Protein AF-A0A3M1DPP6-F1 (afdb_monomer_lite)

Foldseek 3Di:
DDPVVVVVCCVVQPPHDDDDDPDPVVVVVVLLVCLQPDPDDLVVSCVVVVHDSVVSVVSNVVVVVVVVVVVVVVVD

Radius of gyration: 16.32 Å; chains: 1; bounding box: 46×28×34 Å

Secondary structure (DSSP, 8-state):
--HHHHHHHHHHHTT--------HHHHHHHHHHHHHH--S-HHHHHHHTT--HHHHHHHHHHHHHHHHHHHHTT--

pLDDT: mean 82.91, std 12.31, range [42.97, 96.06]

Sequence (76 aa):
IGLEDARTIVSIFAGAHIDIPKCDRFWRAWTHKLIVTANERQIDLARKFGYTDRHVRRIQRRHQKQKNKDQIDLID

Structure (mmCIF, N/CA/C/O backbone):
data_AF-A0A3M1DPP6-F1
#
_entry.id   AF-A0A3M1DPP6-F1
#
loop_
_atom_site.group_PDB
_atom_site.id
_atom_site.type_symbol
_atom_site.label_atom_id
_atom_site.label_alt_id
_atom_site.label_comp_id
_atom_site.label_asym_id
_atom_site.label_entity_id
_atom_site.label_seq_id
_atom_site.pdbx_PDB_ins_code
_atom_site.Cartn_x
_atom_site.Cartn_y
_atom_site.Cartn_z
_atom_site.occupancy
_atom_site.B_iso_or_equiv
_atom_site.auth_seq_id
_atom_site.auth_comp_id
_atom_site.auth_asym_id
_atom_site.auth_atom_id
_atom_site.pdbx_PDB_model_num
ATOM 1 N N . ILE A 1 1 ? 14.064 -5.762 -4.006 1.00 60.88 1 ILE A N 1
ATOM 2 C CA . ILE A 1 1 ? 13.152 -6.915 -4.187 1.00 60.88 1 ILE A CA 1
ATOM 3 C C . ILE A 1 1 ? 13.927 -8.133 -3.717 1.00 60.88 1 ILE A C 1
ATOM 5 O O . ILE A 1 1 ? 15.064 -8.281 -4.154 1.00 60.88 1 ILE A O 1
ATOM 9 N N . GLY A 1 2 ? 13.401 -8.894 -2.755 1.00 75.69 2 GLY A N 1
ATOM 10 C CA . GLY A 1 2 ? 14.083 -10.084 -2.240 1.00 75.69 2 GLY A CA 1
ATOM 11 C C . GLY A 1 2 ? 14.097 -11.224 -3.263 1.00 75.69 2 GLY A C 1
ATOM 12 O O . GLY A 1 2 ? 13.399 -11.170 -4.275 1.00 75.69 2 GLY A O 1
ATOM 13 N N . LEU A 1 3 ? 14.885 -12.272 -3.003 1.00 83.75 3 LEU A N 1
ATOM 14 C CA . LEU A 1 3 ? 14.978 -13.443 -3.887 1.00 83.75 3 LEU A CA 1
ATOM 15 C C . LEU A 1 3 ? 13.616 -14.142 -4.065 1.00 83.75 3 LEU A C 1
ATOM 17 O O . LEU A 1 3 ? 13.270 -14.549 -5.172 1.00 83.75 3 LEU A O 1
ATOM 21 N N . GLU A 1 4 ? 12.842 -14.270 -2.988 1.00 79.31 4 GLU A N 1
ATOM 22 C CA . GLU A 1 4 ? 11.517 -14.907 -3.002 1.00 79.31 4 GLU A CA 1
ATOM 23 C C . GLU A 1 4 ? 10.485 -14.089 -3.779 1.00 79.31 4 GLU A C 1
ATOM 25 O O . GLU A 1 4 ? 9.761 -14.637 -4.615 1.00 79.31 4 GLU A O 1
ATOM 30 N N . ASP A 1 5 ? 10.477 -12.770 -3.585 1.00 76.12 5 ASP A N 1
ATOM 31 C CA . ASP A 1 5 ? 9.617 -11.861 -4.343 1.00 76.12 5 ASP A CA 1
ATOM 32 C C . ASP A 1 5 ? 9.928 -11.949 -5.845 1.00 76.12 5 ASP A C 1
ATOM 34 O O . ASP A 1 5 ? 9.025 -12.058 -6.674 1.00 76.12 5 ASP A O 1
ATOM 38 N N . ALA A 1 6 ? 11.218 -11.958 -6.203 1.00 75.50 6 ALA A N 1
ATOM 39 C CA . ALA A 1 6 ? 11.663 -12.051 -7.589 1.00 75.50 6 ALA A CA 1
ATOM 40 C C . ALA A 1 6 ? 11.259 -13.387 -8.232 1.00 75.50 6 ALA A C 1
ATOM 42 O O . ALA A 1 6 ? 10.753 -13.397 -9.353 1.00 75.50 6 ALA A O 1
ATOM 43 N N . ARG A 1 7 ? 11.416 -14.510 -7.516 1.00 84.69 7 ARG A N 1
ATOM 44 C CA . ARG A 1 7 ? 10.957 -15.832 -7.981 1.00 84.69 7 ARG A CA 1
ATOM 45 C C . ARG A 1 7 ? 9.453 -15.861 -8.217 1.00 84.69 7 ARG A C 1
ATOM 47 O O . ARG A 1 7 ? 9.014 -16.401 -9.226 1.00 84.69 7 ARG A O 1
ATOM 54 N N . THR A 1 8 ? 8.682 -15.246 -7.326 1.00 81.25 8 THR A N 1
ATOM 55 C CA . THR A 1 8 ? 7.222 -15.172 -7.450 1.00 81.25 8 THR A CA 1
ATOM 56 C C . THR A 1 8 ? 6.825 -14.391 -8.699 1.00 81.25 8 THR A C 1
ATOM 58 O O . THR A 1 8 ? 6.046 -14.887 -9.511 1.00 81.25 8 THR A O 1
ATOM 61 N N . ILE A 1 9 ? 7.431 -13.219 -8.915 1.00 77.88 9 ILE A N 1
ATOM 62 C CA . ILE A 1 9 ? 7.191 -12.397 -10.109 1.00 77.88 9 ILE A CA 1
ATOM 63 C C . ILE A 1 9 ? 7.520 -13.183 -11.381 1.00 77.88 9 ILE A C 1
ATOM 65 O O . ILE A 1 9 ? 6.694 -13.242 -12.287 1.00 77.88 9 ILE A O 1
ATOM 69 N N . VAL A 1 10 ? 8.687 -13.831 -11.432 1.00 80.62 10 VAL A N 1
ATOM 70 C CA . VAL A 1 10 ? 9.082 -14.644 -12.589 1.00 80.62 10 VAL A CA 1
ATOM 71 C C . VAL A 1 10 ? 8.117 -15.810 -12.793 1.00 80.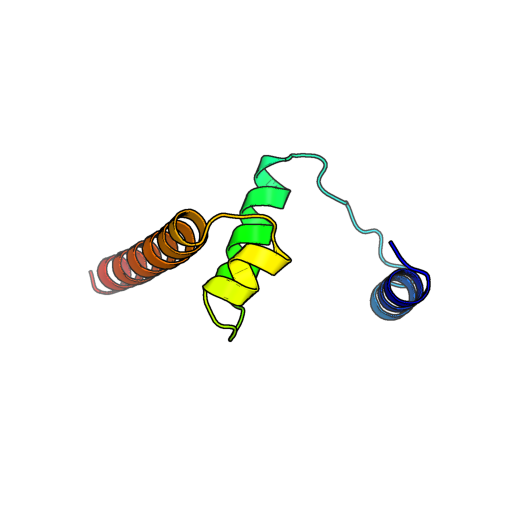62 10 VAL A C 1
ATOM 73 O O . VAL A 1 10 ? 7.721 -16.054 -13.920 1.00 80.62 10 VAL A O 1
ATOM 76 N N . SER A 1 11 ? 7.686 -16.503 -11.737 1.00 84.25 11 SER A N 1
ATOM 77 C CA . SER A 1 11 ? 6.779 -17.653 -11.870 1.00 84.25 11 SER A CA 1
ATOM 78 C C . SER A 1 11 ? 5.390 -17.280 -12.397 1.00 84.25 11 SER A C 1
ATOM 80 O O . SER A 1 11 ? 4.810 -18.036 -13.169 1.00 84.25 11 SER A O 1
ATOM 82 N N . ILE A 1 12 ? 4.867 -16.114 -12.003 1.00 79.81 12 ILE A N 1
ATOM 83 C CA . ILE A 1 12 ? 3.516 -15.671 -12.370 1.00 79.81 12 ILE A CA 1
ATOM 84 C C . ILE A 1 12 ? 3.516 -15.000 -13.746 1.00 79.81 12 ILE A C 1
ATOM 86 O O . ILE A 1 12 ? 2.560 -15.141 -14.502 1.00 79.81 12 ILE A O 1
ATOM 90 N N . PHE A 1 13 ? 4.583 -14.272 -14.074 1.00 77.12 13 PHE A N 1
ATOM 91 C CA . PHE A 1 13 ? 4.651 -13.428 -15.265 1.00 77.12 13 PHE A CA 1
ATOM 92 C C . PHE A 1 13 ? 5.728 -13.870 -16.264 1.00 77.12 13 PHE A C 1
ATOM 94 O O . PHE A 1 13 ? 6.147 -13.078 -17.110 1.00 77.12 13 PHE A O 1
ATOM 101 N N . ALA A 1 14 ? 6.192 -15.122 -16.189 1.00 76.50 14 ALA A N 1
ATOM 102 C CA . ALA A 1 14 ? 7.160 -15.670 -17.137 1.00 76.50 14 ALA A CA 1
ATOM 103 C C . ALA A 1 14 ? 6.666 -15.488 -18.582 1.00 76.50 14 ALA A C 1
ATOM 105 O O . ALA A 1 14 ? 5.578 -15.932 -18.939 1.00 76.50 14 ALA A O 1
ATOM 106 N N . GLY A 1 15 ? 7.479 -14.833 -19.415 1.00 72.12 15 GLY A N 1
ATOM 107 C CA . GLY A 1 15 ? 7.168 -14.576 -20.825 1.00 72.12 15 GLY A CA 1
ATOM 108 C C . GLY A 1 15 ? 6.240 -13.383 -21.081 1.00 72.12 15 GLY A C 1
ATOM 109 O O . GLY A 1 15 ? 6.025 -13.031 -22.239 1.00 72.12 15 GLY A O 1
ATOM 110 N N . ALA A 1 16 ? 5.728 -12.724 -20.038 1.00 76.69 16 ALA A N 1
ATOM 111 C CA . ALA A 1 16 ? 4.951 -11.501 -20.179 1.00 76.69 16 ALA A CA 1
ATOM 112 C C . ALA A 1 16 ? 5.869 -10.271 -20.172 1.00 76.69 16 ALA A C 1
ATOM 114 O O . ALA A 1 16 ? 6.717 -10.103 -19.295 1.00 76.69 16 ALA A O 1
ATOM 115 N N . HIS A 1 17 ? 5.666 -9.371 -21.132 1.00 74.25 17 HIS A N 1
ATOM 116 C CA . HIS A 1 17 ? 6.221 -8.025 -21.051 1.00 74.25 17 HIS A CA 1
ATOM 117 C C . HIS A 1 17 ? 5.314 -7.193 -20.146 1.00 74.25 17 HIS A C 1
ATOM 119 O O . HIS A 1 17 ? 4.139 -6.994 -20.450 1.00 74.25 17 HIS A O 1
ATOM 125 N N . ILE A 1 18 ? 5.856 -6.734 -19.018 1.00 71.50 18 ILE A N 1
ATOM 126 C CA . ILE A 1 18 ? 5.135 -5.878 -18.078 1.00 71.50 18 ILE A CA 1
ATOM 127 C C . ILE A 1 18 ? 5.752 -4.490 -18.130 1.00 71.50 18 ILE A C 1
ATOM 129 O O . ILE A 1 18 ? 6.899 -4.293 -17.723 1.00 71.50 18 ILE A O 1
ATOM 133 N N . ASP A 1 19 ? 4.963 -3.518 -18.572 1.00 75.88 19 ASP A N 1
ATOM 134 C CA . ASP A 1 19 ? 5.332 -2.117 -18.440 1.00 75.88 19 ASP A CA 1
ATOM 135 C C . ASP A 1 19 ? 5.159 -1.683 -16.989 1.00 75.88 19 ASP A C 1
ATOM 137 O O . ASP A 1 19 ? 4.050 -1.604 -16.458 1.00 75.88 19 ASP A O 1
ATOM 141 N N . ILE A 1 20 ? 6.282 -1.397 -16.337 1.00 75.94 20 ILE A N 1
ATOM 142 C CA . ILE A 1 20 ? 6.301 -0.862 -14.981 1.00 75.94 20 ILE A CA 1
ATOM 143 C C . ILE A 1 20 ? 6.143 0.663 -15.072 1.00 75.94 20 ILE A C 1
ATOM 145 O O . ILE A 1 20 ? 7.053 1.340 -15.568 1.00 75.94 20 ILE A O 1
ATOM 149 N N . PRO A 1 21 ? 5.032 1.252 -14.587 1.00 79.25 21 PRO A N 1
ATOM 150 C CA . PRO A 1 21 ? 4.817 2.687 -14.714 1.00 79.25 21 PRO A CA 1
ATOM 151 C C . PRO A 1 21 ? 5.869 3.458 -13.920 1.00 79.25 21 PRO A C 1
ATOM 153 O O . PRO A 1 21 ? 6.089 3.203 -12.738 1.00 79.25 21 PRO A O 1
ATOM 156 N N . LYS A 1 22 ? 6.510 4.450 -14.542 1.00 81.56 22 LYS A N 1
ATOM 157 C CA . LYS A 1 22 ? 7.532 5.273 -13.866 1.00 81.56 22 LYS A CA 1
ATOM 158 C C . LYS A 1 22 ? 6.943 6.431 -13.056 1.00 81.56 22 LYS A C 1
ATOM 160 O O . LYS A 1 22 ? 7.667 7.112 -12.338 1.00 81.56 22 LYS A O 1
ATOM 165 N N . CYS A 1 23 ? 5.642 6.696 -13.178 1.00 88.50 23 CYS A N 1
ATOM 166 C CA . CYS A 1 23 ? 5.031 7.860 -12.550 1.00 88.50 23 CYS A CA 1
ATOM 167 C C . CYS A 1 23 ? 4.692 7.612 -11.072 1.00 88.50 23 CYS A C 1
ATOM 169 O O . CYS A 1 23 ? 3.922 6.714 -10.732 1.00 88.50 23 CYS A O 1
ATOM 171 N N . ASP A 1 24 ? 5.186 8.489 -10.198 1.00 86.94 24 ASP A N 1
ATOM 172 C CA . ASP A 1 24 ? 4.912 8.476 -8.753 1.00 86.94 24 ASP A CA 1
ATOM 173 C C . ASP A 1 24 ? 3.403 8.508 -8.441 1.00 86.94 24 ASP A C 1
ATOM 175 O O . ASP A 1 24 ? 2.913 7.826 -7.542 1.00 86.94 24 ASP A O 1
ATOM 179 N N . ARG A 1 25 ? 2.617 9.221 -9.259 1.00 84.12 25 ARG A N 1
ATOM 180 C CA . ARG A 1 25 ? 1.152 9.257 -9.130 1.00 84.12 25 ARG A CA 1
ATOM 181 C C . ARG A 1 25 ? 0.518 7.865 -9.217 1.00 84.12 25 ARG A C 1
ATOM 183 O O . ARG A 1 25 ? -0.415 7.595 -8.462 1.00 84.12 25 ARG A O 1
ATOM 190 N N . PHE A 1 26 ? 1.011 7.003 -10.108 1.00 88.00 26 PHE A N 1
ATOM 191 C CA . PHE A 1 26 ? 0.521 5.629 -10.229 1.00 88.00 26 PHE A CA 1
ATOM 192 C C . PHE A 1 26 ? 0.843 4.830 -8.972 1.00 88.00 26 PHE A C 1
ATOM 194 O O . PHE A 1 26 ? -0.060 4.247 -8.382 1.00 88.00 26 PHE A O 1
ATOM 201 N N . TRP A 1 27 ? 2.095 4.868 -8.511 1.00 87.75 27 TRP A N 1
ATOM 202 C CA . TRP A 1 27 ? 2.512 4.130 -7.319 1.00 87.75 27 TRP A CA 1
ATOM 203 C C . TRP A 1 27 ? 1.755 4.564 -6.072 1.00 87.75 27 TRP A C 1
ATOM 205 O O . TRP A 1 27 ? 1.293 3.719 -5.312 1.00 87.75 27 TRP A O 1
ATOM 215 N N . ARG A 1 28 ? 1.517 5.867 -5.898 1.00 89.56 28 ARG A N 1
ATOM 216 C CA . ARG A 1 28 ? 0.666 6.370 -4.810 1.00 89.56 28 ARG A CA 1
ATOM 217 C C . ARG A 1 28 ? -0.766 5.851 -4.912 1.00 89.56 28 ARG A C 1
ATOM 219 O O . ARG A 1 28 ? -1.328 5.420 -3.908 1.00 89.56 28 ARG A O 1
ATOM 226 N N . ALA A 1 29 ? -1.360 5.876 -6.105 1.00 88.19 29 ALA A N 1
ATOM 227 C CA . ALA A 1 29 ? -2.708 5.355 -6.320 1.00 88.19 29 ALA A CA 1
ATOM 228 C C . ALA A 1 29 ? -2.785 3.842 -6.049 1.00 88.19 29 ALA A C 1
ATOM 230 O O . ALA A 1 29 ? -3.730 3.380 -5.411 1.00 88.19 29 ALA A O 1
ATOM 231 N N . TRP A 1 30 ? -1.765 3.091 -6.465 1.00 90.38 30 TRP A N 1
ATOM 232 C CA . TRP A 1 30 ? -1.640 1.663 -6.199 1.00 90.38 30 TRP A CA 1
ATOM 233 C C . TRP A 1 30 ? -1.527 1.369 -4.701 1.00 90.38 30 TRP A C 1
ATOM 235 O O . TRP A 1 30 ? -2.305 0.582 -4.168 1.00 90.38 30 TRP A O 1
ATOM 245 N N . THR A 1 31 ? -0.645 2.069 -3.987 1.00 91.50 31 THR A N 1
ATOM 246 C CA . THR A 1 31 ? -0.509 1.941 -2.530 1.00 91.50 31 THR A CA 1
ATOM 247 C C . THR A 1 31 ? -1.813 2.276 -1.811 1.00 91.50 31 THR A C 1
ATOM 249 O O . THR A 1 31 ? -2.222 1.559 -0.901 1.00 91.50 31 THR A O 1
ATOM 252 N N . HIS A 1 32 ? -2.522 3.327 -2.234 1.00 93.19 32 HIS A N 1
ATOM 253 C CA . HIS A 1 32 ? -3.837 3.646 -1.676 1.00 93.19 32 HIS A CA 1
ATOM 254 C C . HIS A 1 32 ? -4.849 2.522 -1.911 1.00 93.19 32 HIS A C 1
ATOM 256 O O . HIS A 1 32 ? -5.606 2.197 -0.999 1.00 93.19 32 HIS A O 1
ATOM 262 N N . LYS A 1 33 ? -4.849 1.911 -3.102 1.00 91.94 33 LYS A N 1
ATOM 263 C CA . LYS A 1 33 ? -5.697 0.754 -3.403 1.00 91.94 33 LYS A CA 1
ATOM 264 C C . LYS A 1 33 ? -5.383 -0.405 -2.458 1.00 91.94 33 LYS A C 1
ATOM 266 O O . LYS A 1 33 ? -6.309 -0.911 -1.837 1.00 91.94 33 LYS A O 1
ATOM 271 N N . LEU A 1 34 ? -4.103 -0.743 -2.272 1.00 93.06 34 LEU A N 1
ATOM 272 C CA . LEU A 1 34 ? -3.672 -1.791 -1.337 1.00 93.06 34 LEU A CA 1
ATOM 273 C C . LEU A 1 34 ? -4.146 -1.519 0.098 1.00 93.06 34 LEU A C 1
ATOM 275 O O . LEU A 1 34 ? -4.685 -2.416 0.742 1.00 93.06 34 LEU A O 1
ATOM 279 N N . ILE A 1 35 ? -4.006 -0.278 0.576 1.00 93.31 35 ILE A N 1
ATOM 280 C CA . ILE A 1 35 ? -4.464 0.151 1.909 1.00 93.31 35 ILE A CA 1
ATOM 281 C C . ILE A 1 35 ? -5.977 -0.033 2.082 1.00 93.31 35 ILE A C 1
ATOM 283 O O . ILE A 1 35 ? -6.436 -0.369 3.171 1.00 93.31 35 ILE A O 1
ATOM 287 N N . VAL A 1 36 ? -6.764 0.220 1.036 1.00 92.56 36 VAL A N 1
ATOM 288 C CA . VAL A 1 36 ? -8.227 0.099 1.093 1.00 92.56 36 VAL A CA 1
ATOM 289 C C . VAL A 1 36 ? -8.684 -1.356 0.995 1.00 92.56 36 VAL A C 1
ATOM 291 O O . VAL A 1 36 ? -9.688 -1.714 1.603 1.00 92.56 36 VAL A O 1
ATOM 294 N N . THR A 1 37 ? -7.982 -2.190 0.228 1.00 92.00 37 THR A N 1
ATOM 295 C CA . THR A 1 37 ? -8.350 -3.601 0.030 1.00 92.00 37 THR A CA 1
ATOM 296 C C . THR A 1 37 ? -7.865 -4.520 1.147 1.00 92.00 37 THR A C 1
ATOM 298 O O . THR A 1 37 ? -8.354 -5.639 1.264 1.00 92.00 37 THR A O 1
ATOM 301 N N . ALA A 1 38 ? -6.888 -4.086 1.945 1.00 91.12 38 ALA A N 1
ATOM 302 C CA . ALA A 1 38 ? -6.329 -4.890 3.021 1.00 91.12 38 ALA A CA 1
ATOM 303 C C . ALA A 1 38 ? -7.306 -5.026 4.201 1.00 91.12 38 ALA A C 1
ATOM 305 O O . ALA A 1 38 ? -7.831 -4.035 4.708 1.00 91.12 38 ALA A O 1
ATOM 306 N N . ASN A 1 39 ? -7.488 -6.256 4.686 1.00 90.56 39 ASN A N 1
ATOM 307 C CA . ASN A 1 39 ? -8.251 -6.554 5.900 1.00 90.56 39 ASN A CA 1
ATOM 308 C C . ASN A 1 39 ? -7.333 -6.538 7.138 1.00 90.56 39 ASN A C 1
ATOM 310 O O . ASN A 1 39 ? -7.193 -7.531 7.847 1.00 90.56 39 ASN A O 1
ATOM 314 N N . GLU A 1 40 ? -6.638 -5.420 7.346 1.00 92.00 40 GLU A N 1
ATOM 315 C CA . GLU A 1 40 ? -5.690 -5.212 8.449 1.00 92.00 40 GLU A CA 1
ATOM 316 C C . GLU A 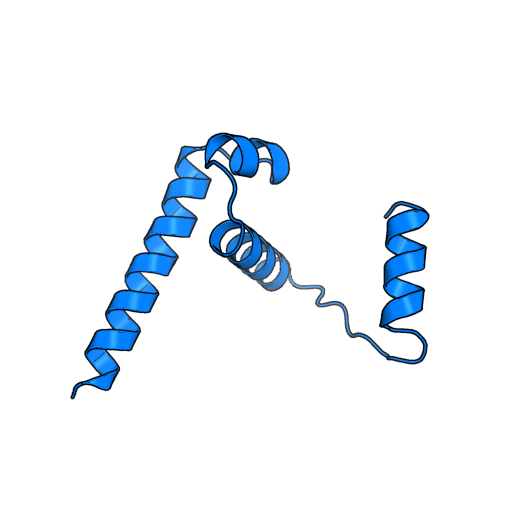1 40 ? -6.116 -3.997 9.292 1.00 92.00 40 GLU A C 1
ATOM 318 O O . GLU A 1 40 ? -6.859 -3.123 8.831 1.00 92.00 40 GLU A O 1
ATOM 323 N N . ARG A 1 41 ? -5.645 -3.905 10.545 1.00 92.00 41 ARG A N 1
ATOM 324 C CA . ARG A 1 41 ? -5.941 -2.740 11.395 1.00 92.00 41 ARG A CA 1
ATOM 325 C C . ARG A 1 41 ? -5.217 -1.499 10.870 1.00 92.00 41 ARG A C 1
ATOM 327 O O . ARG A 1 41 ? -4.110 -1.566 10.344 1.00 92.00 41 ARG A O 1
ATOM 334 N N . GLN A 1 42 ? -5.820 -0.334 11.098 1.00 92.44 42 GLN A N 1
ATOM 335 C CA . GLN A 1 42 ? -5.315 0.958 10.615 1.00 92.44 42 GLN A CA 1
ATOM 336 C C . GLN A 1 42 ? -3.865 1.251 11.052 1.00 92.44 42 GLN A C 1
ATOM 338 O O . GLN A 1 42 ? -3.063 1.731 10.253 1.00 92.44 42 GLN A O 1
ATOM 343 N N . ILE A 1 43 ? -3.523 0.910 12.298 1.00 93.62 43 ILE A N 1
ATOM 344 C CA . ILE A 1 43 ? -2.184 1.100 12.877 1.00 93.62 43 ILE A CA 1
ATOM 345 C C . ILE A 1 43 ? -1.145 0.206 12.187 1.00 93.62 43 ILE A C 1
ATOM 347 O O . ILE A 1 43 ? -0.023 0.647 11.935 1.00 93.62 43 ILE A O 1
ATOM 351 N N . ASP A 1 44 ? -1.518 -1.028 11.850 1.00 94.56 44 ASP A N 1
ATOM 352 C CA . ASP A 1 44 ? -0.619 -1.984 11.199 1.00 94.56 44 ASP A CA 1
ATOM 353 C C . ASP A 1 44 ? -0.346 -1.556 9.753 1.00 94.56 44 ASP A C 1
ATOM 355 O O . ASP A 1 44 ? 0.807 -1.507 9.324 1.00 94.56 44 ASP A O 1
ATOM 359 N N . LEU A 1 45 ? -1.382 -1.091 9.046 1.00 93.00 45 LEU A N 1
ATOM 360 C CA . LEU A 1 45 ? -1.254 -0.488 7.717 1.00 93.00 45 LEU A CA 1
ATOM 361 C C . LEU A 1 45 ? -0.364 0.761 7.729 1.00 93.00 45 LEU A C 1
ATOM 363 O O . LEU A 1 45 ? 0.467 0.944 6.841 1.00 93.00 45 LEU A O 1
ATOM 367 N N . ALA A 1 46 ? -0.509 1.618 8.742 1.00 93.50 46 ALA A N 1
ATOM 368 C CA . ALA A 1 46 ? 0.315 2.812 8.896 1.00 93.50 46 ALA A CA 1
ATOM 369 C C . ALA A 1 46 ? 1.805 2.449 9.010 1.00 93.50 46 ALA A C 1
ATOM 371 O O . ALA A 1 46 ? 2.633 3.016 8.298 1.00 93.50 46 ALA A O 1
ATOM 372 N N . ARG A 1 47 ? 2.137 1.437 9.822 1.00 94.00 47 ARG A N 1
ATOM 373 C CA . ARG A 1 47 ? 3.511 0.925 9.952 1.00 94.00 47 ARG A CA 1
ATOM 374 C C . ARG A 1 47 ? 4.015 0.289 8.658 1.00 94.00 47 ARG A C 1
ATOM 376 O O . ARG A 1 47 ? 5.105 0.627 8.209 1.00 94.00 47 ARG A O 1
ATOM 383 N N . LYS A 1 48 ? 3.213 -0.582 8.041 1.00 92.44 48 LYS A N 1
ATOM 384 C CA . LYS A 1 48 ? 3.564 -1.334 6.826 1.00 92.44 48 LYS A CA 1
ATOM 385 C C . LYS A 1 48 ? 3.881 -0.432 5.634 1.00 92.44 48 LYS A C 1
ATOM 387 O O . LYS A 1 48 ? 4.805 -0.717 4.882 1.00 92.44 48 LYS A O 1
ATOM 392 N N . PHE A 1 49 ? 3.134 0.659 5.476 1.00 91.31 49 PHE A N 1
ATOM 393 C CA . PHE A 1 49 ? 3.279 1.581 4.347 1.00 91.31 49 PHE A CA 1
ATOM 394 C C . PHE A 1 49 ? 4.013 2.887 4.697 1.00 91.31 49 PHE A C 1
ATOM 396 O O . PHE A 1 49 ? 4.093 3.779 3.856 1.00 91.31 49 PHE A O 1
ATOM 403 N N . GLY A 1 50 ? 4.547 3.022 5.918 1.00 92.81 50 GLY A N 1
ATOM 404 C CA . GLY A 1 50 ? 5.301 4.210 6.340 1.00 92.81 50 GLY A CA 1
ATOM 405 C C . GLY A 1 50 ? 4.457 5.487 6.435 1.00 92.81 50 GLY A C 1
ATOM 406 O O . GLY A 1 50 ? 4.962 6.591 6.230 1.00 92.81 50 GLY A O 1
ATOM 407 N N . TYR A 1 51 ? 3.163 5.355 6.725 1.00 93.94 51 TYR A N 1
ATOM 408 C CA . TYR A 1 51 ? 2.238 6.476 6.875 1.00 93.94 51 TYR A CA 1
ATOM 409 C C . TYR A 1 51 ? 1.859 6.721 8.332 1.00 93.94 51 TYR A C 1
ATOM 411 O O . TYR A 1 51 ? 2.043 5.887 9.210 1.00 93.94 51 TYR A O 1
ATOM 419 N N . THR A 1 52 ? 1.269 7.887 8.594 1.00 96.06 52 THR A N 1
ATOM 420 C CA . THR A 1 52 ? 0.606 8.135 9.875 1.00 96.06 52 THR A CA 1
ATOM 421 C C . THR A 1 52 ? -0.782 7.508 9.887 1.00 96.06 52 THR A C 1
ATOM 423 O O . THR A 1 52 ? -1.462 7.437 8.859 1.00 96.06 52 THR A O 1
ATOM 426 N N . ASP A 1 53 ? -1.246 7.142 11.079 1.00 94.88 53 ASP A N 1
ATOM 427 C CA . ASP A 1 53 ? -2.590 6.606 11.305 1.00 94.88 53 ASP A CA 1
ATOM 428 C C . ASP A 1 53 ? -3.682 7.521 10.703 1.00 94.88 53 ASP A C 1
ATOM 430 O O . ASP A 1 53 ? -4.525 7.102 9.907 1.00 94.88 53 ASP A O 1
ATOM 434 N N . ARG A 1 54 ? -3.569 8.837 10.943 1.00 96.06 54 ARG A N 1
ATOM 435 C CA . ARG A 1 54 ? -4.448 9.864 10.355 1.00 96.06 54 ARG A CA 1
ATOM 436 C C . ARG A 1 54 ? -4.469 9.825 8.824 1.00 96.06 54 ARG A C 1
ATOM 438 O O . ARG A 1 54 ? -5.520 10.067 8.222 1.00 96.06 54 ARG A O 1
ATOM 445 N N . HIS A 1 55 ? -3.327 9.577 8.186 1.00 94.19 55 HIS A N 1
ATOM 446 C CA . HIS A 1 55 ? -3.233 9.520 6.731 1.00 94.19 55 HIS A CA 1
ATOM 447 C C . HIS A 1 55 ? -3.980 8.298 6.187 1.00 94.19 55 HIS A C 1
ATOM 449 O O . HIS A 1 55 ? -4.802 8.457 5.282 1.00 94.19 55 HIS A O 1
ATOM 455 N N . VAL A 1 56 ? -3.766 7.120 6.778 1.00 94.88 56 VAL A N 1
ATOM 456 C CA . VAL A 1 56 ? -4.461 5.875 6.407 1.00 94.88 56 VAL A CA 1
ATOM 457 C C . VAL A 1 56 ? -5.976 6.050 6.530 1.00 94.88 56 VAL A C 1
ATOM 459 O O . VAL A 1 56 ? -6.705 5.820 5.562 1.00 94.88 56 VAL A O 1
ATOM 462 N N . ARG A 1 57 ? -6.450 6.608 7.652 1.00 94.62 57 ARG A N 1
ATOM 463 C CA . ARG A 1 57 ? -7.874 6.925 7.854 1.00 94.62 57 ARG A CA 1
ATOM 464 C C . ARG A 1 57 ? -8.443 7.819 6.756 1.00 94.62 57 ARG A C 1
ATOM 466 O O . ARG A 1 57 ? -9.583 7.654 6.324 1.00 94.62 57 ARG A O 1
ATOM 473 N N . ARG A 1 58 ? -7.669 8.814 6.314 1.00 95.38 58 ARG A N 1
ATOM 474 C CA . ARG A 1 58 ? -8.081 9.744 5.255 1.00 95.38 58 ARG A CA 1
ATOM 475 C C . ARG A 1 58 ? -8.200 9.039 3.904 1.00 95.38 58 ARG A C 1
ATOM 477 O O . ARG A 1 58 ? -9.140 9.346 3.174 1.00 95.38 58 ARG A O 1
ATOM 484 N N . ILE A 1 59 ? -7.285 8.124 3.579 1.00 93.31 59 ILE A N 1
ATOM 485 C CA . ILE A 1 59 ? -7.342 7.315 2.351 1.00 93.31 59 ILE A CA 1
ATOM 486 C C . ILE A 1 59 ? -8.619 6.467 2.353 1.00 93.31 59 ILE A C 1
ATOM 488 O O . ILE A 1 59 ? -9.429 6.590 1.435 1.00 93.31 59 ILE A O 1
ATOM 492 N N . GLN A 1 60 ? -8.849 5.700 3.422 1.00 92.62 60 GLN A N 1
ATOM 493 C CA . GLN A 1 60 ? -10.025 4.833 3.558 1.00 92.62 60 GLN A CA 1
ATOM 494 C C . GLN A 1 60 ? -11.336 5.626 3.455 1.00 92.62 60 GLN A C 1
ATOM 496 O O . GLN A 1 60 ? -12.221 5.283 2.673 1.00 92.62 60 GLN A O 1
ATOM 501 N N . ARG A 1 61 ? -11.435 6.765 4.156 1.00 92.31 61 ARG A N 1
ATOM 502 C CA . ARG A 1 61 ? -12.612 7.649 4.084 1.00 92.31 61 ARG A CA 1
ATOM 503 C C . ARG A 1 61 ? -12.868 8.208 2.688 1.00 92.31 61 ARG A C 1
ATOM 505 O O . ARG A 1 61 ? -14.024 8.329 2.296 1.00 92.31 61 ARG A O 1
ATOM 512 N N . ARG A 1 62 ? -11.824 8.598 1.948 1.00 89.50 62 ARG A N 1
ATOM 513 C CA . ARG A 1 62 ? -11.978 9.108 0.574 1.00 89.50 62 ARG A CA 1
ATOM 514 C C . ARG A 1 62 ? -12.562 8.039 -0.342 1.00 89.50 62 ARG A C 1
ATOM 516 O O . ARG A 1 62 ? -13.481 8.343 -1.092 1.00 89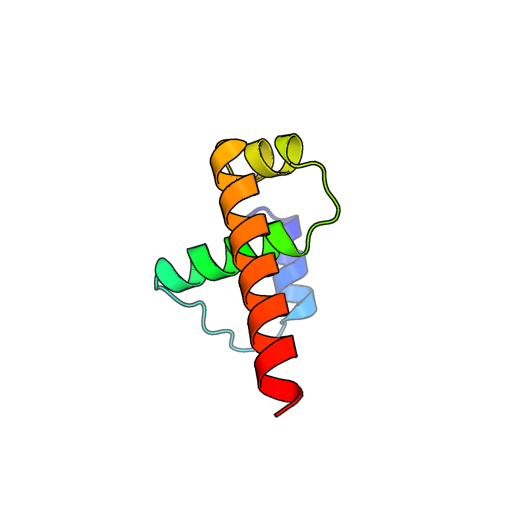.50 62 ARG A O 1
ATOM 523 N N . HIS A 1 63 ? -12.087 6.806 -0.214 1.00 87.81 63 HIS A N 1
ATOM 524 C CA . HIS A 1 63 ? -12.595 5.693 -1.005 1.00 87.81 63 HIS A CA 1
ATOM 525 C C . HIS A 1 63 ? -14.045 5.332 -0.647 1.00 87.81 63 HIS A C 1
ATOM 527 O O . HIS A 1 63 ? -14.848 5.060 -1.534 1.00 87.81 63 HIS A O 1
ATOM 533 N N . GLN A 1 64 ? -14.415 5.383 0.638 1.00 85.00 64 GLN A N 1
ATOM 534 C CA . GLN A 1 64 ? -15.806 5.190 1.066 1.00 85.00 64 GLN A CA 1
ATOM 535 C C . GLN A 1 64 ? -16.736 6.248 0.454 1.00 85.00 64 GLN A C 1
ATOM 537 O O . GLN A 1 64 ? -17.811 5.924 -0.037 1.00 85.00 64 GLN A O 1
ATOM 542 N N . LYS A 1 65 ? -16.306 7.518 0.441 1.00 83.06 65 LYS A N 1
ATOM 543 C CA . LYS A 1 65 ? -17.074 8.613 -0.170 1.00 83.06 65 LYS A CA 1
ATOM 544 C C . LYS A 1 65 ? -17.230 8.452 -1.680 1.00 83.06 65 LYS A C 1
ATOM 546 O O . LYS A 1 65 ? -18.290 8.779 -2.190 1.00 83.06 65 LYS A O 1
ATOM 551 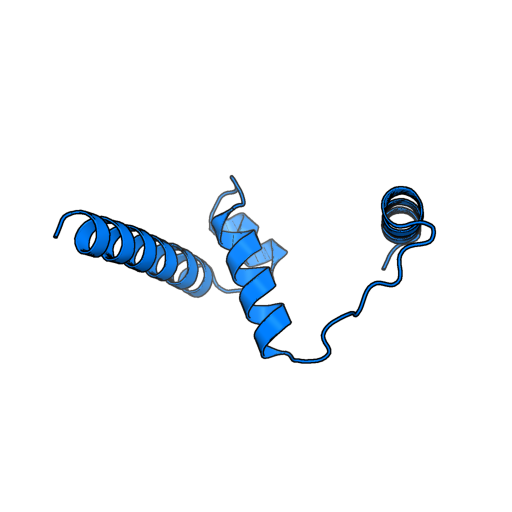N N . GLN A 1 66 ? -16.199 7.969 -2.374 1.00 76.81 66 GLN A N 1
ATOM 552 C CA . GLN A 1 66 ? -16.277 7.681 -3.809 1.00 76.81 66 GLN A CA 1
ATOM 553 C C . GLN A 1 66 ? -17.258 6.544 -4.094 1.00 76.81 66 GLN A C 1
ATOM 555 O O . GLN A 1 66 ? -18.172 6.751 -4.874 1.00 76.81 66 GLN A O 1
ATOM 560 N N . LYS A 1 67 ? -17.174 5.422 -3.363 1.00 72.81 67 LYS A N 1
ATOM 561 C CA . LYS A 1 67 ? -18.159 4.332 -3.476 1.00 72.81 67 LYS A CA 1
ATOM 562 C C . LYS A 1 67 ? -19.599 4.809 -3.281 1.00 72.81 67 LYS A C 1
ATOM 564 O O . LYS A 1 67 ? -20.473 4.419 -4.042 1.00 72.81 67 LYS A O 1
ATOM 569 N N . ASN A 1 68 ? -19.834 5.648 -2.272 1.00 68.06 68 ASN A N 1
ATOM 570 C CA . ASN A 1 68 ? -21.169 6.1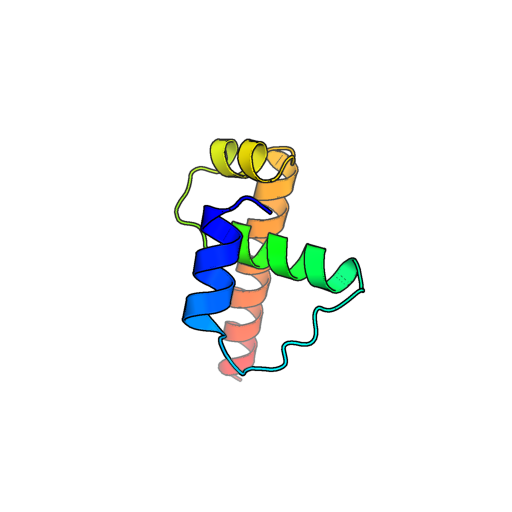82 -2.009 1.00 68.06 68 ASN A CA 1
ATOM 571 C C . ASN A 1 68 ? -21.636 7.141 -3.110 1.00 68.06 68 ASN A C 1
ATOM 573 O O . ASN A 1 68 ? -22.828 7.214 -3.365 1.00 68.06 68 ASN A O 1
ATOM 577 N N . LYS A 1 69 ? -20.720 7.884 -3.740 1.00 67.12 69 LYS A N 1
ATOM 578 C CA . LYS A 1 69 ? -21.054 8.791 -4.839 1.00 67.12 69 LYS A CA 1
ATOM 579 C C . LYS A 1 69 ? -21.395 8.013 -6.111 1.00 67.12 69 LYS A C 1
ATOM 581 O O . LYS A 1 69 ? -22.453 8.237 -6.677 1.00 67.12 69 LYS A O 1
ATOM 586 N N . ASP A 1 70 ? -20.562 7.038 -6.465 1.00 61.03 70 ASP A N 1
ATOM 587 C CA . ASP A 1 70 ? -20.786 6.182 -7.631 1.00 61.03 70 ASP A CA 1
ATOM 588 C C . ASP A 1 70 ? -22.096 5.377 -7.493 1.00 61.03 70 ASP A C 1
ATOM 590 O O . ASP A 1 70 ? -22.777 5.152 -8.482 1.00 61.03 70 ASP A O 1
ATOM 594 N N . GLN A 1 71 ? -22.492 4.980 -6.273 1.00 56.47 71 GLN A N 1
ATOM 595 C CA . GLN A 1 71 ? -23.788 4.326 -6.025 1.00 56.47 71 GLN A CA 1
ATOM 596 C C . GLN A 1 71 ? -25.004 5.243 -6.191 1.00 56.47 71 GLN A C 1
ATOM 598 O O . GLN A 1 71 ? -26.066 4.747 -6.548 1.00 56.47 71 GLN A O 1
ATOM 603 N N . ILE A 1 72 ? -24.877 6.538 -5.893 1.00 55.34 72 ILE A N 1
ATOM 604 C CA . ILE A 1 72 ? -25.979 7.499 -6.037 1.00 55.34 72 ILE A CA 1
ATOM 605 C C . ILE A 1 72 ? -26.174 7.840 -7.519 1.00 55.34 72 ILE A C 1
ATOM 607 O O . ILE A 1 72 ? -27.302 7.824 -7.991 1.00 55.34 72 ILE A O 1
ATOM 611 N N . ASP A 1 73 ? -25.081 8.023 -8.264 1.00 55.22 73 ASP A N 1
ATOM 612 C CA . ASP A 1 73 ? -25.112 8.343 -9.700 1.00 55.22 73 ASP A CA 1
ATOM 613 C C . ASP A 1 73 ? -25.598 7.160 -10.584 1.00 55.22 73 ASP A C 1
ATOM 615 O O . ASP A 1 73 ? -25.808 7.329 -11.779 1.00 55.22 73 ASP A O 1
ATOM 619 N N . LEU A 1 74 ? -25.761 5.954 -10.018 1.00 53.06 74 LEU A N 1
ATOM 620 C CA . LEU A 1 74 ? -26.260 4.739 -10.691 1.00 53.06 74 LEU A CA 1
ATOM 621 C C . LEU A 1 74 ? -27.781 4.528 -10.542 1.00 53.06 74 LEU A C 1
ATOM 62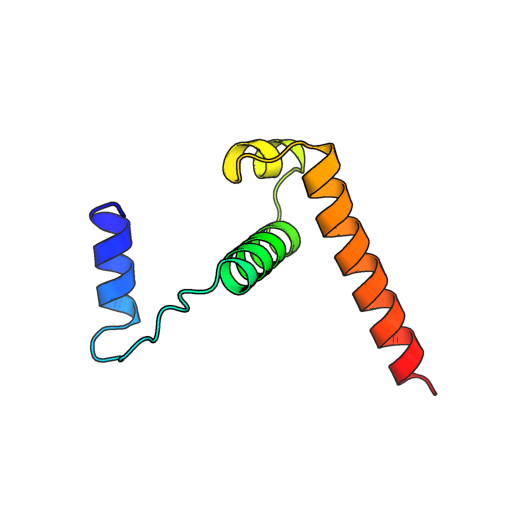3 O O . LEU A 1 74 ? -28.309 3.568 -11.105 1.00 53.06 74 LEU A O 1
ATOM 627 N N . ILE A 1 75 ? -28.459 5.350 -9.734 1.00 54.03 75 ILE A N 1
ATOM 628 C CA . ILE A 1 75 ? -29.891 5.210 -9.407 1.00 54.03 75 ILE A CA 1
ATOM 629 C C . ILE A 1 75 ? -30.761 6.251 -10.149 1.00 54.03 75 ILE A C 1
ATOM 631 O O . ILE A 1 75 ? -31.980 6.085 -10.186 1.00 54.03 75 ILE A O 1
ATOM 635 N N . ASP A 1 76 ? -30.148 7.253 -10.786 1.00 42.97 76 ASP A N 1
ATOM 636 C CA . ASP A 1 76 ? -30.807 8.232 -11.672 1.00 42.97 76 ASP A CA 1
ATOM 637 C C . ASP A 1 76 ? -30.723 7.822 -13.156 1.00 42.97 76 ASP A C 1
ATOM 639 O O . ASP A 1 76 ? -31.651 8.180 -13.920 1.00 42.97 76 ASP A O 1
#